Protein AF-A0A7S2Z8C0-F1 (afdb_monomer_lite)

pLDDT: mean 78.7, std 21.41, range [33.03, 96.88]

InterPro domains:
  IPR055135 Protein arginine N-methyltransferase domain [PF22528] (10-90)

Organism: NCBI:txid464258

Sequence (125 aa):
GSGGRLPLTMFVGWFSVAFEGSPSSPSLVEVELSTGPEEPLGTHWGQEAFIVYPPLPLRADEDSIQCRFGMERQLENWRMYNVTFDYTITRGDESESGGGGSSSSSSDGEEGEGRGVDFVSRFFA

Secondary structure (DSSP, 8-state):
----EEEEEEEEE--EEE--EETTEE-SS--EEE-STT-TT--TT--EEEEEEEEEEEETTT-EEEEEEEEEE-SS-TT-EEEEEEEEEEPPP-----------------------EEEEE----

Foldseek 3Di:
DQQDWDWAFWDKDWDKDWQFDDPVDGDPDIDMDTQDPPPPVHDPVHIDIGTDPPTHIDRPPFKDKDWDWDWDADPVHRQWIKIKIFIDIDGGDPPDPDDDDDDDDDDDDPPGDGDIDIDTDRDHD

Structure (mmCIF, N/CA/C/O backbone):
data_AF-A0A7S2Z8C0-F1
#
_entry.id   AF-A0A7S2Z8C0-F1
#
loop_
_atom_site.group_PDB
_atom_site.id
_atom_site.type_symbol
_atom_site.label_atom_id
_atom_site.label_alt_id
_atom_site.label_comp_id
_atom_site.label_asym_id
_atom_site.label_entity_id
_atom_site.label_seq_id
_atom_site.pdbx_PDB_ins_code
_atom_site.Cartn_x
_atom_site.Cartn_y
_atom_site.Cartn_z
_atom_site.occupancy
_atom_site.B_iso_or_equiv
_atom_site.auth_seq_id
_atom_site.auth_comp_id
_atom_site.auth_asym_id
_atom_site.auth_atom_id
_atom_site.pdbx_PDB_model_num
ATOM 1 N N . GLY A 1 1 ? 8.271 -1.301 32.076 1.00 46.94 1 GLY A N 1
ATOM 2 C CA . GLY A 1 1 ? 8.147 -0.081 31.257 1.00 46.94 1 GLY A CA 1
ATOM 3 C C . GLY A 1 1 ? 6.720 -0.008 30.778 1.00 46.94 1 GLY A C 1
ATOM 4 O O . GLY A 1 1 ? 6.161 -1.058 30.509 1.00 46.94 1 GLY A O 1
ATOM 5 N N . SER A 1 2 ? 6.093 1.166 30.757 1.00 53.47 2 SER A N 1
ATOM 6 C CA . SER A 1 2 ? 4.730 1.289 30.231 1.00 53.47 2 SER A CA 1
ATOM 7 C C . SER A 1 2 ? 4.765 1.071 28.718 1.00 53.47 2 SER A C 1
ATOM 9 O O . SER A 1 2 ? 5.217 1.962 27.998 1.00 53.47 2 SER A O 1
ATOM 11 N N . GLY A 1 3 ? 4.338 -0.102 28.247 1.00 61.03 3 GLY A N 1
ATOM 12 C CA . GLY A 1 3 ? 4.139 -0.353 26.821 1.00 61.03 3 GLY A CA 1
ATOM 13 C C . GLY A 1 3 ? 3.210 0.720 26.256 1.00 61.03 3 GLY A C 1
ATOM 14 O O . GLY A 1 3 ? 2.118 0.950 26.784 1.00 61.03 3 GLY A O 1
ATOM 15 N N . GLY A 1 4 ? 3.684 1.460 25.257 1.00 71.94 4 GLY A N 1
ATOM 16 C CA . GLY A 1 4 ? 2.927 2.560 24.674 1.00 71.94 4 GLY A CA 1
ATOM 17 C C . GLY A 1 4 ? 1.627 2.045 24.059 1.00 71.94 4 GLY A C 1
ATOM 18 O O . GLY A 1 4 ? 1.635 1.076 23.299 1.00 71.94 4 GLY A O 1
ATOM 19 N N . ARG A 1 5 ? 0.502 2.695 24.376 1.00 81.69 5 ARG A N 1
ATOM 20 C CA . ARG A 1 5 ? -0.754 2.481 23.652 1.00 81.69 5 ARG A CA 1
ATOM 21 C C . ARG A 1 5 ? -0.744 3.361 22.412 1.00 81.69 5 ARG A C 1
ATOM 23 O O . ARG A 1 5 ? -0.895 4.576 22.529 1.00 81.69 5 ARG A O 1
ATOM 30 N N . LEU A 1 6 ? -0.563 2.754 21.246 1.00 86.19 6 LEU A N 1
ATOM 31 C CA . LEU A 1 6 ? -0.629 3.438 19.959 1.00 86.19 6 LEU A CA 1
ATOM 32 C C . LEU A 1 6 ? -1.763 2.817 19.144 1.00 86.19 6 LEU A C 1
ATOM 34 O O . LEU A 1 6 ? -1.779 1.602 18.964 1.00 86.19 6 LEU A O 1
ATOM 38 N N . PRO A 1 7 ? -2.749 3.599 18.685 1.00 90.81 7 PRO A N 1
ATOM 39 C CA . PRO A 1 7 ? -3.836 3.037 17.909 1.00 90.81 7 PRO A CA 1
ATOM 40 C C . PRO A 1 7 ? -3.414 2.771 16.457 1.00 90.81 7 PRO A C 1
ATOM 42 O O . PRO A 1 7 ? -2.742 3.600 15.840 1.00 90.81 7 PRO A O 1
ATOM 45 N N . LEU A 1 8 ? -3.886 1.668 15.874 1.00 90.81 8 LEU A N 1
ATOM 46 C CA . LEU A 1 8 ? -3.905 1.492 14.425 1.00 90.81 8 LEU A CA 1
ATOM 47 C C . LEU A 1 8 ? -4.988 2.393 13.837 1.00 90.81 8 LEU A C 1
ATOM 49 O O . LEU A 1 8 ? -6.168 2.259 14.158 1.00 90.81 8 LEU A O 1
ATOM 53 N N . THR A 1 9 ? -4.575 3.314 12.977 1.00 93.56 9 THR A N 1
ATOM 54 C CA . THR A 1 9 ? -5.456 4.322 12.366 1.00 93.56 9 THR A CA 1
ATOM 55 C C . THR A 1 9 ? -5.574 4.166 10.859 1.00 93.56 9 THR A C 1
ATOM 57 O O . THR A 1 9 ? -6.516 4.687 10.269 1.00 93.56 9 THR A O 1
ATOM 60 N N . MET A 1 10 ? -4.638 3.468 10.220 1.00 94.00 10 MET A N 1
ATOM 61 C CA . MET A 1 10 ? -4.645 3.241 8.781 1.00 94.00 10 MET A CA 1
ATOM 62 C C . MET A 1 10 ? -3.705 2.109 8.384 1.00 94.00 10 MET A C 1
ATOM 64 O O . MET A 1 10 ? -2.698 1.870 9.052 1.00 94.00 10 MET A O 1
ATOM 68 N N . PHE A 1 11 ? -4.011 1.480 7.255 1.00 93.12 11 PHE A N 1
ATOM 69 C CA . PHE A 1 11 ? -3.033 0.768 6.441 1.00 93.12 11 PHE A CA 1
ATOM 70 C C . PHE A 1 11 ? -2.561 1.709 5.335 1.00 93.12 11 PHE A C 1
ATOM 72 O O . PHE A 1 11 ? -3.363 2.461 4.785 1.00 93.12 11 PHE A O 1
ATOM 79 N N . VAL A 1 12 ? -1.271 1.693 5.012 1.00 95.00 12 VAL A N 1
ATOM 80 C CA . VAL A 1 12 ? -0.704 2.541 3.958 1.00 95.00 12 VAL A CA 1
ATOM 81 C C . VAL A 1 12 ? -0.046 1.640 2.927 1.00 95.00 12 VAL A C 1
ATOM 83 O O . VAL A 1 12 ? 0.786 0.809 3.281 1.00 95.00 12 VAL A O 1
ATOM 86 N N . GLY A 1 13 ? -0.458 1.778 1.670 1.00 93.50 13 GLY A N 1
ATOM 87 C CA . GLY A 1 13 ? 0.078 1.037 0.536 1.00 93.50 13 GLY A CA 1
ATOM 88 C C . GLY A 1 13 ? 0.971 1.911 -0.339 1.00 93.50 13 GLY A C 1
ATOM 89 O O . GLY A 1 13 ? 0.684 3.083 -0.577 1.00 93.50 13 GLY A O 1
ATOM 90 N N . TRP A 1 14 ? 2.044 1.317 -0.844 1.00 95.81 14 TRP A N 1
ATOM 91 C CA . TRP A 1 14 ? 2.947 1.882 -1.846 1.00 95.81 14 TRP A CA 1
ATOM 92 C C . TRP A 1 14 ? 3.487 0.739 -2.712 1.00 95.81 14 TRP A C 1
ATOM 94 O O . TRP A 1 14 ? 3.133 -0.423 -2.492 1.00 95.81 14 TRP A O 1
ATOM 104 N N . PHE A 1 15 ? 4.317 1.044 -3.707 1.00 95.38 15 PHE A N 1
ATOM 105 C CA . PHE A 1 15 ? 4.919 0.015 -4.551 1.00 95.38 15 PHE A CA 1
ATOM 106 C C . PHE A 1 15 ? 6.388 0.310 -4.852 1.00 95.38 15 PHE A C 1
ATOM 108 O O . PHE A 1 15 ? 6.826 1.459 -4.797 1.00 95.38 15 PHE A O 1
ATOM 115 N N . SER A 1 16 ? 7.114 -0.748 -5.213 1.00 95.88 16 SER A N 1
ATOM 116 C CA . SER A 1 16 ? 8.455 -0.675 -5.790 1.00 95.88 16 SER A CA 1
ATOM 117 C C . SER A 1 16 ? 8.480 -1.373 -7.144 1.00 95.88 16 SER A C 1
ATOM 119 O O . SER A 1 16 ? 7.754 -2.346 -7.369 1.00 95.88 16 SER A O 1
ATOM 121 N N . VAL A 1 17 ? 9.329 -0.890 -8.048 1.00 95.69 17 VAL A N 1
ATOM 122 C CA . VAL A 1 17 ? 9.583 -1.509 -9.353 1.00 95.69 17 VAL A CA 1
ATOM 123 C C . VAL A 1 17 ? 11.078 -1.733 -9.519 1.00 95.69 17 VAL A C 1
ATOM 125 O O . VAL A 1 17 ? 11.852 -0.779 -9.472 1.00 95.69 17 VAL A O 1
ATOM 128 N N . ALA A 1 18 ? 11.463 -2.985 -9.765 1.00 95.81 18 ALA A N 1
ATOM 129 C CA . ALA A 1 18 ? 12.834 -3.373 -10.074 1.00 95.81 18 ALA A CA 1
ATOM 130 C C . ALA A 1 18 ? 13.037 -3.516 -11.592 1.00 95.81 18 ALA A C 1
ATOM 132 O O . ALA A 1 18 ? 12.222 -4.115 -12.299 1.00 95.81 18 ALA A O 1
ATOM 133 N N . PHE A 1 19 ? 14.143 -2.974 -12.098 1.00 95.06 19 PHE A N 1
ATOM 134 C CA . PHE A 1 19 ? 14.511 -2.986 -13.514 1.00 95.06 19 PHE A CA 1
ATOM 135 C C . PHE A 1 19 ? 15.701 -3.931 -13.751 1.00 95.06 19 PHE A C 1
ATOM 137 O O . PHE A 1 19 ? 16.840 -3.501 -13.922 1.00 95.06 19 PHE A O 1
ATOM 144 N N . GLU A 1 20 ? 15.431 -5.238 -13.777 1.00 95.62 20 GLU A N 1
ATOM 145 C CA . GLU A 1 20 ? 16.469 -6.289 -13.807 1.00 95.62 20 GLU A CA 1
ATOM 146 C C . GLU A 1 20 ? 16.704 -6.910 -15.194 1.00 95.62 20 GLU A C 1
ATOM 148 O O . GLU A 1 20 ? 17.616 -7.715 -15.389 1.00 95.62 20 GLU A O 1
ATOM 153 N N . GLY A 1 21 ? 15.904 -6.543 -16.196 1.00 93.56 21 GLY A N 1
ATOM 154 C CA . GLY A 1 21 ? 15.930 -7.201 -17.501 1.00 93.56 21 GLY A CA 1
ATOM 155 C C . GLY A 1 21 ? 15.337 -8.612 -17.435 1.00 93.56 21 GLY A C 1
ATOM 156 O O . GLY A 1 21 ? 14.298 -8.828 -16.818 1.00 93.56 21 GLY A O 1
ATOM 157 N N . SER A 1 22 ? 15.957 -9.573 -18.121 1.00 94.00 22 SER A N 1
ATOM 158 C CA . SER A 1 22 ? 15.506 -10.975 -18.138 1.00 94.00 22 SER A CA 1
ATOM 159 C C . SER A 1 22 ? 16.635 -11.921 -17.735 1.00 94.00 22 SER A C 1
ATOM 161 O O . SER A 1 22 ? 17.797 -11.573 -17.930 1.00 94.00 22 SER A O 1
ATOM 163 N N . PRO A 1 23 ? 16.349 -13.163 -17.306 1.00 94.25 23 PRO A N 1
ATOM 164 C CA . PRO A 1 23 ? 17.407 -14.129 -17.000 1.00 94.25 23 PRO A CA 1
ATOM 165 C C . PRO A 1 23 ? 18.376 -14.392 -18.169 1.00 94.25 23 PRO A C 1
ATOM 167 O O . PRO A 1 23 ? 19.557 -14.637 -17.953 1.00 94.25 23 PRO A O 1
ATOM 170 N N . SER A 1 24 ? 17.894 -14.324 -19.417 1.00 96.88 24 SER A N 1
ATOM 171 C CA . SER A 1 24 ? 18.711 -14.502 -20.631 1.00 96.88 24 SER A CA 1
ATOM 172 C C . SER A 1 24 ? 19.449 -13.241 -21.090 1.00 96.88 24 SER A C 1
ATOM 174 O O . SER A 1 24 ? 20.332 -13.321 -21.938 1.00 96.88 24 SER A O 1
ATOM 176 N N . SER A 1 25 ? 19.057 -12.076 -20.582 1.00 95.44 25 SER A N 1
ATOM 177 C CA . SER A 1 25 ? 19.644 -10.775 -20.902 1.00 95.44 25 SER A CA 1
ATOM 178 C C . SER A 1 25 ? 19.432 -9.861 -19.695 1.00 95.44 25 SER A C 1
ATOM 180 O O . SER A 1 25 ? 18.482 -9.063 -19.704 1.00 95.44 25 SER A O 1
ATOM 182 N N . PRO A 1 26 ? 20.233 -10.035 -18.630 1.00 95.50 26 PRO A N 1
ATOM 183 C CA . PRO A 1 26 ? 20.066 -9.275 -17.402 1.00 95.50 26 PRO A CA 1
ATOM 184 C C . PRO A 1 26 ? 20.454 -7.815 -17.624 1.00 95.50 26 PRO A C 1
ATOM 186 O O . PRO A 1 26 ? 21.226 -7.484 -18.530 1.00 95.50 26 PRO A O 1
ATOM 189 N N . SER A 1 27 ? 19.915 -6.936 -16.787 1.00 95.12 27 SER A N 1
ATOM 190 C CA . SER A 1 27 ? 20.375 -5.555 -16.721 1.00 95.12 27 SER A CA 1
ATOM 191 C C . SER A 1 27 ? 21.844 -5.509 -16.296 1.00 95.12 27 SER A C 1
ATOM 193 O O . SER A 1 27 ? 22.305 -6.317 -15.493 1.00 95.12 27 SER A O 1
ATOM 195 N N . LEU A 1 28 ? 22.589 -4.540 -16.830 1.00 95.06 28 LEU A N 1
ATOM 196 C CA . LEU A 1 28 ? 23.961 -4.267 -16.392 1.00 95.06 28 LEU A CA 1
ATOM 197 C C . LEU A 1 28 ? 23.999 -3.537 -15.044 1.00 95.06 28 LEU A C 1
ATOM 199 O O . LEU A 1 28 ? 25.031 -3.535 -14.377 1.00 95.06 28 LEU A O 1
ATOM 203 N N . VAL A 1 29 ? 22.897 -2.875 -14.686 1.00 94.56 29 VAL A N 1
ATOM 204 C CA . VAL A 1 29 ? 22.757 -2.073 -13.472 1.00 94.56 29 VAL A CA 1
ATOM 205 C C . VAL A 1 29 ? 21.383 -2.344 -12.884 1.00 94.56 29 VAL A C 1
ATOM 207 O O . VAL A 1 29 ? 20.368 -2.153 -13.555 1.00 94.56 29 VAL A O 1
ATOM 210 N N . GLU A 1 30 ? 21.357 -2.780 -11.634 1.00 89.62 30 GLU A N 1
ATOM 211 C CA . GLU A 1 30 ? 20.120 -2.887 -10.872 1.00 89.62 30 GLU A CA 1
ATOM 212 C C . GLU A 1 30 ? 19.626 -1.480 -10.542 1.00 89.62 30 GLU A C 1
ATOM 214 O O . GLU A 1 30 ? 20.352 -0.653 -9.987 1.00 89.62 30 GLU A O 1
ATOM 219 N N . VAL A 1 31 ? 18.393 -1.197 -10.942 1.00 94.12 31 VAL A N 1
ATOM 220 C CA . VAL A 1 31 ? 17.705 0.052 -10.631 1.00 94.12 31 VAL A CA 1
ATOM 221 C C . VAL A 1 31 ? 16.390 -0.324 -9.977 1.00 94.12 31 VAL A C 1
ATOM 223 O O . VAL A 1 31 ? 15.665 -1.175 -10.492 1.00 94.12 31 VAL A O 1
ATOM 226 N N . GLU A 1 32 ? 16.081 0.330 -8.866 1.00 94.75 32 GLU A N 1
ATOM 227 C CA . GLU A 1 32 ? 14.794 0.234 -8.193 1.00 94.75 32 GLU A CA 1
ATOM 228 C C . GLU A 1 32 ? 14.180 1.631 -8.100 1.00 94.75 32 GLU A C 1
ATOM 230 O O . GLU A 1 32 ? 14.879 2.621 -7.880 1.00 94.75 32 GLU A O 1
ATOM 235 N N . LEU A 1 33 ? 12.868 1.707 -8.299 1.00 94.19 33 LEU A N 1
ATOM 236 C CA . LEU A 1 33 ? 12.063 2.880 -7.993 1.00 94.19 33 LEU A CA 1
ATOM 237 C C . LEU A 1 33 ? 11.058 2.493 -6.910 1.00 94.19 33 LEU A C 1
ATOM 239 O O . LEU A 1 33 ? 10.146 1.720 -7.202 1.00 94.19 33 LEU A O 1
ATOM 243 N N . SER A 1 34 ? 11.203 3.046 -5.706 1.00 95.25 34 SER A N 1
ATOM 244 C CA . SER A 1 34 ? 10.211 2.939 -4.630 1.00 95.25 34 SER A CA 1
ATOM 245 C C . SER A 1 34 ? 9.307 4.176 -4.608 1.00 95.25 34 SER A C 1
ATOM 247 O O . SER A 1 34 ? 9.698 5.270 -5.022 1.00 95.25 34 SER A O 1
ATOM 249 N N . THR A 1 35 ? 8.073 4.015 -4.128 1.00 95.62 35 THR A N 1
ATOM 250 C CA . THR A 1 35 ? 7.204 5.127 -3.699 1.00 95.62 35 THR A CA 1
ATOM 251 C C . THR A 1 35 ? 6.990 5.141 -2.183 1.00 95.62 35 THR A C 1
ATOM 253 O O . THR A 1 35 ? 6.102 5.837 -1.684 1.00 95.62 35 THR A O 1
ATOM 256 N N . GLY A 1 36 ? 7.778 4.357 -1.448 1.00 95.88 36 GLY A N 1
ATOM 257 C CA . GLY A 1 36 ? 7.671 4.188 -0.008 1.00 95.88 36 GLY A CA 1
ATOM 258 C C . GLY A 1 36 ? 8.015 5.440 0.804 1.00 95.88 36 GLY A C 1
ATOM 259 O O . GLY A 1 36 ? 8.517 6.433 0.271 1.00 95.88 36 GLY A O 1
ATOM 260 N N . PRO A 1 37 ? 7.704 5.427 2.111 1.00 94.94 37 PRO A N 1
ATOM 261 C CA . PRO A 1 37 ? 7.952 6.554 3.013 1.00 94.94 37 PRO A CA 1
ATOM 262 C C . PRO A 1 37 ? 9.443 6.866 3.222 1.00 94.94 37 PRO A C 1
ATOM 264 O O . PRO A 1 37 ? 9.780 7.936 3.723 1.00 94.94 37 PRO A O 1
ATOM 267 N N . GLU A 1 38 ? 10.333 5.942 2.870 1.00 92.69 38 GLU A N 1
ATOM 268 C CA . GLU A 1 38 ? 11.782 6.119 2.898 1.00 92.69 38 GLU A CA 1
ATOM 269 C C . GLU A 1 38 ? 12.304 7.070 1.810 1.00 92.69 38 GLU A C 1
ATOM 271 O O . GLU A 1 38 ? 13.403 7.606 1.963 1.00 92.69 38 GLU A O 1
ATOM 276 N N . GLU A 1 39 ? 11.526 7.312 0.747 1.00 92.06 39 GLU A N 1
ATOM 277 C CA . GLU A 1 39 ? 11.923 8.169 -0.371 1.00 92.06 39 GLU A CA 1
ATOM 278 C C . GLU A 1 39 ? 11.917 9.656 0.025 1.00 92.06 39 GLU A C 1
ATOM 280 O O . GLU A 1 39 ? 10.845 10.250 0.187 1.00 92.06 39 GLU A O 1
ATOM 285 N N . PRO A 1 40 ? 13.086 10.326 0.129 1.00 87.75 40 PRO A N 1
ATOM 286 C CA . PRO A 1 40 ? 13.175 11.653 0.748 1.00 87.75 40 PRO A CA 1
ATOM 287 C C . PRO A 1 40 ? 12.427 12.755 -0.006 1.00 87.75 40 PRO A C 1
ATOM 289 O O . PRO A 1 40 ? 11.995 13.741 0.591 1.00 87.75 40 PRO A O 1
ATOM 292 N N . LEU A 1 41 ? 12.323 12.618 -1.329 1.00 89.94 41 LEU A N 1
ATOM 293 C CA . LEU A 1 41 ? 11.652 13.587 -2.198 1.00 89.94 41 LEU A CA 1
ATOM 294 C C . LEU A 1 41 ? 10.191 13.211 -2.474 1.00 89.94 41 LEU A C 1
ATOM 296 O O . LEU A 1 41 ? 9.460 14.012 -3.059 1.00 89.94 41 LEU A O 1
ATOM 300 N N . GLY A 1 42 ? 9.774 12.011 -2.057 1.00 92.19 42 GLY A N 1
ATOM 301 C CA . GLY A 1 42 ? 8.526 11.398 -2.480 1.00 92.19 42 GLY A CA 1
ATOM 302 C C . GLY A 1 42 ? 8.435 11.227 -4.000 1.00 92.19 42 GLY A C 1
ATOM 303 O O . GLY A 1 42 ? 9.314 11.605 -4.776 1.00 92.19 42 GLY A O 1
ATOM 304 N N . THR A 1 43 ? 7.320 10.663 -4.445 1.00 94.19 43 THR A N 1
ATOM 305 C CA . THR A 1 43 ? 6.973 10.584 -5.866 1.00 94.19 43 THR A CA 1
ATOM 306 C C . THR A 1 43 ? 5.607 11.222 -6.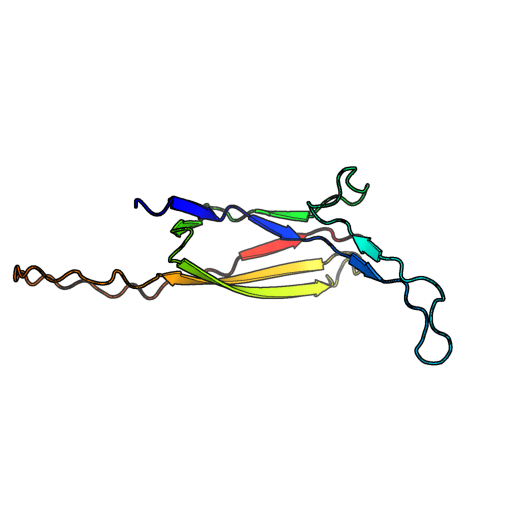087 1.00 94.19 43 THR A C 1
ATOM 308 O O . THR A 1 43 ? 4.847 11.427 -5.141 1.00 94.19 43 THR A O 1
ATOM 311 N N . HIS A 1 44 ? 5.257 11.527 -7.337 1.00 92.81 44 HIS A N 1
ATOM 312 C CA . HIS A 1 44 ? 3.931 12.069 -7.651 1.00 92.81 44 HIS A CA 1
ATOM 313 C C . HIS A 1 44 ? 2.785 11.070 -7.394 1.00 92.81 44 HIS A C 1
ATOM 315 O O . HIS A 1 44 ? 1.633 11.492 -7.340 1.00 92.81 44 HIS A O 1
ATOM 321 N N . TRP A 1 45 ? 3.087 9.775 -7.235 1.00 94.06 45 TRP A N 1
ATOM 322 C CA . TRP A 1 45 ? 2.118 8.765 -6.802 1.00 94.06 45 TRP A CA 1
ATOM 323 C C . TRP A 1 45 ? 1.817 8.853 -5.303 1.00 94.06 45 TRP A C 1
ATOM 325 O O . TRP A 1 45 ? 0.711 8.522 -4.889 1.00 94.06 45 TRP A O 1
ATOM 335 N N . GLY A 1 46 ? 2.780 9.312 -4.497 1.00 94.00 46 GLY A N 1
ATOM 336 C CA . GLY A 1 46 ? 2.671 9.305 -3.041 1.00 94.00 46 GLY A CA 1
ATOM 337 C C . GLY A 1 46 ? 2.476 7.894 -2.479 1.00 94.00 46 GLY A C 1
ATOM 338 O O . GLY A 1 46 ? 3.040 6.921 -2.984 1.00 94.00 46 GLY A O 1
ATOM 339 N N . GLN A 1 47 ? 1.668 7.804 -1.424 1.00 94.62 47 GLN A N 1
ATOM 340 C CA . GLN A 1 47 ? 1.199 6.555 -0.830 1.00 94.62 47 GLN A CA 1
ATOM 341 C C . GLN A 1 47 ? -0.324 6.600 -0.681 1.00 94.62 47 GLN A C 1
ATOM 343 O O . GLN A 1 47 ? -0.903 7.669 -0.479 1.00 94.62 47 GLN A O 1
ATOM 348 N N . GLU A 1 48 ? -0.970 5.439 -0.742 1.00 94.06 48 GLU A N 1
ATOM 349 C CA . GLU A 1 48 ? -2.420 5.317 -0.595 1.00 94.06 48 GLU A CA 1
ATOM 350 C C . GLU A 1 48 ? -2.771 4.919 0.841 1.00 94.06 48 GLU A C 1
ATOM 352 O O . GLU A 1 48 ? -2.312 3.889 1.339 1.00 94.06 48 GLU A O 1
ATOM 357 N N . ALA A 1 49 ? -3.594 5.724 1.514 1.00 93.06 49 ALA A N 1
ATOM 358 C CA . ALA A 1 49 ? -3.999 5.485 2.897 1.00 93.06 49 ALA A CA 1
ATOM 359 C C . ALA A 1 49 ? -5.421 4.906 2.984 1.00 93.06 49 ALA A C 1
ATOM 361 O O . ALA A 1 49 ? -6.390 5.507 2.523 1.00 93.06 49 ALA A O 1
ATOM 362 N N . PHE A 1 50 ? -5.550 3.774 3.671 1.00 92.88 50 PHE A N 1
ATOM 363 C CA . PHE A 1 50 ? -6.802 3.087 3.975 1.00 92.88 50 PHE A CA 1
ATOM 364 C C . PHE A 1 50 ? -7.132 3.282 5.456 1.00 92.88 50 PHE A C 1
ATOM 366 O O . PHE A 1 50 ? -6.514 2.674 6.329 1.00 92.88 50 PHE A O 1
ATOM 373 N N . ILE A 1 51 ? -8.067 4.186 5.749 1.00 92.94 51 ILE A N 1
ATOM 374 C CA . ILE A 1 51 ? -8.328 4.676 7.111 1.00 92.94 51 ILE A CA 1
ATOM 375 C C . ILE A 1 51 ? -9.115 3.655 7.940 1.00 92.94 51 ILE A C 1
ATOM 377 O O . ILE A 1 51 ? -10.277 3.374 7.669 1.00 92.94 51 ILE A O 1
ATOM 381 N N . VAL A 1 52 ? -8.535 3.181 9.036 1.00 89.94 52 VAL A N 1
ATOM 382 C CA . VAL A 1 52 ? -9.234 2.335 10.006 1.00 89.94 52 VAL A CA 1
ATOM 383 C C . VAL A 1 52 ? -10.066 3.221 10.931 1.00 89.94 52 VAL A C 1
ATOM 385 O O . VAL A 1 52 ? -9.528 4.026 11.696 1.00 89.94 52 VAL A O 1
ATOM 388 N N . TYR A 1 53 ? -11.390 3.076 10.860 1.00 87.06 53 TYR A N 1
ATOM 389 C CA . TYR A 1 53 ? -12.318 3.821 11.702 1.00 87.06 53 TYR A CA 1
ATOM 390 C C . TYR A 1 53 ? -13.358 2.901 12.367 1.00 87.06 53 TYR A C 1
ATOM 392 O O . TYR A 1 53 ? -14.063 2.181 11.658 1.00 87.06 53 TYR A O 1
ATOM 400 N N . PRO A 1 54 ? -13.517 2.964 13.705 1.00 90.88 54 PRO A N 1
ATOM 401 C CA . PRO A 1 54 ? -12.716 3.756 14.648 1.00 90.88 54 PRO A CA 1
ATOM 402 C C . PRO A 1 54 ? -11.266 3.235 14.768 1.00 90.88 54 PRO A C 1
ATOM 404 O O . PRO A 1 54 ? -11.023 2.068 14.464 1.00 90.88 54 PRO A O 1
ATOM 407 N N . PRO A 1 55 ? -10.301 4.061 15.227 1.00 91.31 55 PRO A N 1
ATOM 408 C CA . PRO A 1 55 ? -8.935 3.599 15.468 1.00 91.31 55 PRO A CA 1
ATOM 409 C C . PRO A 1 55 ? -8.887 2.422 16.447 1.00 91.31 55 PRO A C 1
ATOM 411 O O . PRO A 1 55 ? -9.540 2.454 17.493 1.00 91.31 55 PRO A O 1
ATOM 414 N N . LEU A 1 56 ? -8.083 1.405 16.141 1.00 89.81 56 LEU A N 1
ATOM 415 C CA . LEU A 1 56 ? -7.993 0.194 16.957 1.00 89.81 56 LEU A CA 1
ATOM 416 C C . LEU A 1 56 ? -6.885 0.342 17.997 1.00 89.81 56 LEU A C 1
ATOM 418 O O . LEU A 1 56 ? -5.735 0.556 17.622 1.00 89.81 56 LEU A O 1
ATOM 422 N N . PRO A 1 57 ? -7.165 0.211 19.299 1.00 90.19 57 PRO A N 1
ATOM 423 C CA . PRO A 1 57 ? -6.135 0.343 20.320 1.00 90.19 57 PRO A CA 1
ATOM 424 C C . PRO A 1 57 ? -5.172 -0.852 20.285 1.00 90.19 57 PRO A C 1
ATOM 426 O O . PRO A 1 57 ? -5.608 -1.991 20.481 1.00 90.19 57 PRO A O 1
ATOM 429 N N . LEU A 1 58 ? -3.873 -0.584 20.120 1.00 90.50 58 LEU A N 1
ATOM 430 C CA . LEU A 1 58 ? -2.803 -1.581 20.214 1.00 90.50 58 LEU A CA 1
ATOM 431 C C . LEU A 1 58 ? -1.807 -1.246 21.327 1.00 90.50 58 LEU A C 1
ATOM 433 O O . LEU A 1 58 ? -1.583 -0.080 21.667 1.00 90.50 58 LEU A O 1
ATOM 437 N N . ARG A 1 59 ? -1.195 -2.293 21.874 1.00 90.50 59 ARG A N 1
ATOM 438 C CA . ARG A 1 59 ? -0.013 -2.262 22.740 1.00 90.50 59 ARG A CA 1
ATOM 439 C C . ARG A 1 59 ? 1.199 -2.529 21.847 1.00 90.50 59 ARG A C 1
ATOM 441 O O . ARG A 1 59 ? 1.352 -3.646 21.366 1.00 90.50 59 ARG A O 1
ATOM 448 N N . ALA A 1 60 ? 2.016 -1.502 21.602 1.00 81.19 60 ALA A N 1
ATOM 449 C CA . ALA A 1 60 ? 3.010 -1.473 20.517 1.00 81.19 60 ALA A CA 1
ATOM 450 C C . ALA A 1 60 ? 3.999 -2.658 20.486 1.00 81.19 60 ALA A C 1
ATOM 452 O O . ALA A 1 60 ? 4.476 -3.008 19.411 1.00 81.19 60 ALA A O 1
ATOM 453 N N . ASP A 1 61 ? 4.261 -3.279 21.638 1.00 83.81 61 ASP A N 1
ATOM 454 C CA . ASP A 1 61 ? 5.274 -4.332 21.798 1.00 83.81 61 ASP A CA 1
ATOM 455 C C . ASP A 1 61 ? 4.687 -5.704 22.180 1.00 83.81 61 ASP A 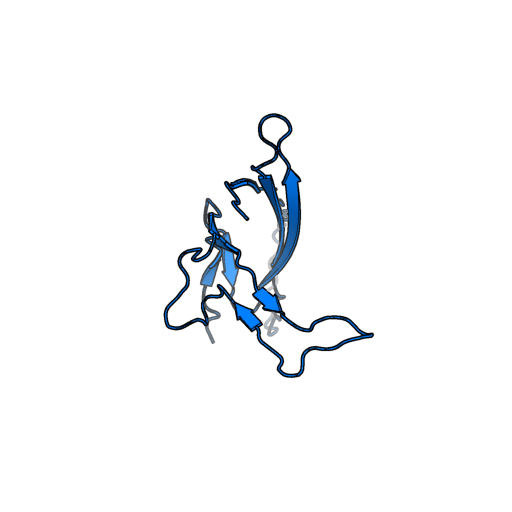C 1
ATOM 457 O O . ASP A 1 61 ? 5.430 -6.664 22.373 1.00 83.81 61 ASP A O 1
ATOM 461 N N . GLU A 1 62 ? 3.366 -5.802 22.337 1.00 88.69 62 GLU A N 1
ATOM 462 C CA . GLU A 1 62 ? 2.697 -7.005 22.855 1.00 88.69 62 GLU A CA 1
ATOM 463 C C . GLU A 1 62 ? 1.636 -7.529 21.888 1.00 88.69 62 GLU A C 1
ATOM 465 O O . GLU A 1 62 ? 1.478 -8.737 21.731 1.00 88.69 62 GLU A O 1
ATOM 470 N N . ASP A 1 63 ? 0.913 -6.626 21.228 1.00 91.12 63 ASP A N 1
ATOM 471 C CA . ASP A 1 63 ? -0.136 -7.008 20.297 1.00 91.12 63 ASP A CA 1
ATOM 472 C C . ASP A 1 63 ? 0.452 -7.289 18.912 1.00 91.12 63 ASP A C 1
ATOM 474 O O . ASP A 1 63 ? 1.331 -6.579 18.424 1.00 91.12 63 ASP A O 1
ATOM 478 N N . SER A 1 64 ? -0.093 -8.294 18.233 1.00 90.88 64 SER A N 1
ATOM 479 C CA . SER A 1 64 ? 0.208 -8.578 16.832 1.00 90.88 64 SER A CA 1
ATOM 480 C C . SER A 1 64 ? -1.052 -8.487 15.982 1.00 90.88 64 SER A C 1
ATOM 482 O O . SER A 1 64 ? -2.162 -8.740 16.451 1.00 90.88 64 SER A O 1
ATOM 484 N N . ILE A 1 65 ? -0.876 -8.097 14.720 1.00 90.69 65 ILE A N 1
ATOM 485 C CA . ILE A 1 65 ? -1.957 -8.011 13.742 1.00 90.69 65 ILE A CA 1
ATOM 486 C C . ILE A 1 65 ? -1.673 -9.020 12.643 1.00 90.69 65 ILE A C 1
ATOM 488 O O . ILE A 1 65 ? -0.694 -8.890 11.908 1.00 90.69 65 ILE A O 1
ATOM 492 N N . GLN A 1 66 ? -2.561 -9.994 12.496 1.00 92.75 66 GLN A N 1
ATOM 493 C CA . GLN A 1 66 ? -2.636 -10.780 11.278 1.00 92.75 66 GLN A CA 1
ATOM 494 C C . GLN A 1 66 ? -3.609 -10.086 10.334 1.00 92.75 66 GLN A C 1
ATOM 496 O O . GLN A 1 66 ? -4.743 -9.821 10.716 1.00 92.75 66 GLN A O 1
ATOM 501 N N . CYS A 1 67 ? -3.176 -9.791 9.112 1.00 89.62 67 CYS A N 1
ATOM 502 C CA . CYS A 1 67 ? -4.005 -9.131 8.113 1.00 89.62 67 CYS A CA 1
ATOM 503 C C . CYS A 1 67 ? -3.999 -9.926 6.809 1.00 89.62 67 CYS A C 1
ATOM 505 O O . CYS A 1 67 ? -2.942 -10.292 6.295 1.00 89.62 67 CYS A O 1
ATOM 507 N N . ARG A 1 68 ? -5.183 -10.159 6.253 1.00 92.81 68 ARG A N 1
ATOM 508 C CA . ARG A 1 68 ? -5.395 -10.624 4.891 1.00 92.81 68 ARG A CA 1
ATOM 509 C C . ARG A 1 68 ? -5.803 -9.428 4.041 1.00 92.81 68 ARG A C 1
ATOM 511 O O . ARG A 1 68 ? -6.773 -8.741 4.337 1.00 92.81 68 ARG A O 1
ATOM 518 N N . PHE A 1 69 ? -5.039 -9.210 2.983 1.00 91.12 69 PHE A N 1
ATOM 519 C CA . PHE A 1 69 ? -5.288 -8.184 1.984 1.00 91.12 69 PHE A CA 1
ATOM 520 C C . PHE A 1 69 ? -5.954 -8.818 0.760 1.00 91.12 69 PHE A C 1
ATOM 522 O O . PHE A 1 69 ? -5.445 -9.802 0.215 1.00 91.12 69 PHE A O 1
ATOM 529 N N . GLY A 1 70 ? -7.092 -8.270 0.347 1.00 92.38 70 GLY A N 1
ATOM 530 C CA . GLY A 1 70 ? -7.783 -8.608 -0.892 1.00 92.38 70 GLY A CA 1
ATOM 531 C C . GLY A 1 70 ? -7.789 -7.419 -1.847 1.00 92.38 70 GLY A C 1
ATOM 532 O O . GLY A 1 70 ? -7.927 -6.274 -1.428 1.00 92.38 70 GLY A O 1
ATOM 533 N N . MET A 1 71 ? -7.639 -7.685 -3.143 1.00 93.81 71 MET A N 1
ATOM 534 C CA . MET A 1 71 ? -7.714 -6.664 -4.184 1.00 93.81 71 MET A CA 1
ATOM 535 C C . MET A 1 71 ? -8.402 -7.245 -5.416 1.00 93.81 71 MET A C 1
ATOM 537 O O . MET A 1 71 ? -7.912 -8.199 -6.019 1.00 93.81 71 MET A O 1
ATOM 541 N N . GLU A 1 72 ? -9.531 -6.661 -5.802 1.00 92.81 72 GLU A N 1
ATOM 542 C CA . GLU A 1 72 ? -10.361 -7.136 -6.909 1.00 92.81 72 GLU A CA 1
ATOM 543 C C . GLU A 1 72 ? -10.718 -5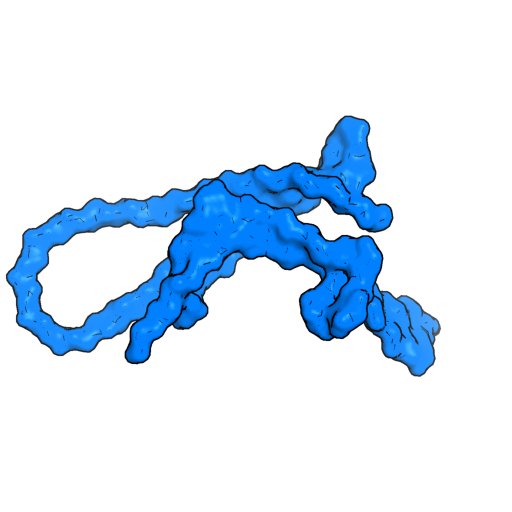.988 -7.849 1.00 92.81 72 GLU A C 1
ATOM 545 O O . GLU A 1 72 ? -11.019 -4.881 -7.408 1.00 92.81 72 GLU A O 1
ATOM 550 N N . ARG A 1 73 ? -10.697 -6.233 -9.163 1.00 93.12 73 ARG A N 1
ATOM 551 C CA . ARG A 1 73 ? -11.119 -5.224 -10.145 1.00 93.12 73 ARG A CA 1
ATOM 552 C C . ARG A 1 73 ? -12.629 -5.041 -10.103 1.00 93.12 73 ARG A C 1
ATOM 554 O O . ARG A 1 73 ? -13.368 -6.022 -10.085 1.00 93.12 73 ARG A O 1
ATOM 561 N N . GLN A 1 74 ? -13.082 -3.795 -10.184 1.00 92.31 74 GLN A N 1
ATOM 562 C CA . GLN A 1 74 ? -14.506 -3.505 -10.334 1.00 92.31 74 GLN A CA 1
ATOM 563 C C . GLN A 1 74 ? -15.005 -3.916 -11.724 1.00 92.31 74 GLN A C 1
ATOM 565 O O . GLN A 1 74 ? -14.311 -3.729 -12.729 1.00 92.31 74 GLN A O 1
ATOM 570 N N . LEU A 1 75 ? -16.229 -4.445 -11.786 1.00 92.50 75 LEU A N 1
ATOM 571 C CA . LEU A 1 75 ? -16.858 -4.863 -13.040 1.00 92.50 75 LEU A CA 1
ATOM 572 C C . LEU A 1 75 ? -17.222 -3.657 -13.915 1.00 92.50 75 LEU A C 1
ATOM 574 O O . LEU A 1 75 ? -17.019 -3.689 -15.127 1.00 92.50 75 LEU A O 1
ATOM 578 N N . GLU A 1 76 ? -17.728 -2.581 -13.308 1.00 93.31 76 GLU A N 1
ATOM 579 C CA . GLU A 1 76 ? -18.198 -1.390 -14.021 1.00 93.31 76 GLU A CA 1
ATOM 580 C C . GLU A 1 76 ? -17.046 -0.541 -14.566 1.00 93.31 76 GLU A C 1
ATOM 582 O O . GLU A 1 76 ? -17.153 0.056 -15.639 1.00 93.31 76 GLU A O 1
ATOM 587 N N . ASN A 1 77 ? -15.932 -0.479 -13.836 1.00 91.31 77 ASN A N 1
ATOM 588 C CA . ASN A 1 77 ? -14.736 0.235 -14.254 1.00 91.31 77 ASN A CA 1
ATOM 589 C C . ASN A 1 77 ? -13.493 -0.576 -13.900 1.00 91.31 77 ASN A C 1
ATOM 591 O O . ASN A 1 77 ? -12.964 -0.483 -12.799 1.00 91.31 77 ASN A O 1
ATOM 595 N N . TRP A 1 78 ? -12.980 -1.320 -14.875 1.00 90.12 78 TRP A N 1
ATOM 596 C CA . TRP A 1 78 ? -11.825 -2.204 -14.704 1.00 90.12 78 TRP A CA 1
ATOM 597 C C . TRP A 1 78 ? -10.515 -1.485 -14.343 1.00 90.12 78 TRP A C 1
ATOM 599 O O . TRP A 1 78 ? -9.539 -2.149 -13.994 1.00 90.12 78 TRP A O 1
ATOM 609 N N . ARG A 1 79 ? -10.473 -0.148 -14.439 1.00 90.06 79 ARG A N 1
ATOM 610 C CA . ARG A 1 79 ? -9.355 0.671 -13.942 1.00 90.06 79 ARG A CA 1
ATOM 611 C C . ARG A 1 79 ? -9.418 0.908 -12.431 1.00 90.06 79 ARG A C 1
ATOM 613 O O . ARG A 1 79 ? -8.508 1.514 -11.893 1.00 90.06 79 ARG A O 1
ATOM 620 N N . MET A 1 80 ? -10.490 0.485 -11.767 1.00 89.69 80 MET A N 1
ATOM 621 C CA . MET A 1 80 ? -10.734 0.680 -10.341 1.00 89.69 80 MET A CA 1
ATOM 622 C C . MET A 1 80 ? -10.680 -0.653 -9.602 1.00 89.69 80 MET A C 1
ATOM 624 O O . MET A 1 80 ? -11.000 -1.699 -10.174 1.00 89.69 80 MET A O 1
ATOM 628 N N . TYR A 1 81 ? -10.330 -0.600 -8.317 1.00 90.75 81 TYR A N 1
ATOM 629 C CA . TYR A 1 81 ? -10.231 -1.781 -7.470 1.00 90.75 81 TYR A CA 1
ATOM 630 C C . TYR A 1 81 ? -11.044 -1.625 -6.183 1.00 90.75 81 TYR A C 1
ATOM 632 O O . TYR A 1 81 ? -11.090 -0.561 -5.569 1.00 90.75 81 TYR A O 1
ATOM 640 N N . ASN A 1 82 ? -11.660 -2.720 -5.759 1.00 90.38 82 ASN A N 1
ATOM 641 C CA . ASN A 1 82 ? -12.095 -2.903 -4.384 1.00 90.38 82 ASN A CA 1
ATOM 642 C C . ASN A 1 82 ? -10.924 -3.504 -3.612 1.00 90.38 82 ASN A C 1
ATOM 644 O O . ASN A 1 82 ? -10.306 -4.464 -4.077 1.00 90.38 82 ASN A O 1
ATOM 648 N N . VAL A 1 83 ? -10.608 -2.921 -2.462 1.00 90.81 83 VAL A N 1
ATOM 649 C CA . VAL A 1 83 ? -9.507 -3.346 -1.604 1.00 90.81 83 VAL A CA 1
ATOM 650 C C . VAL A 1 83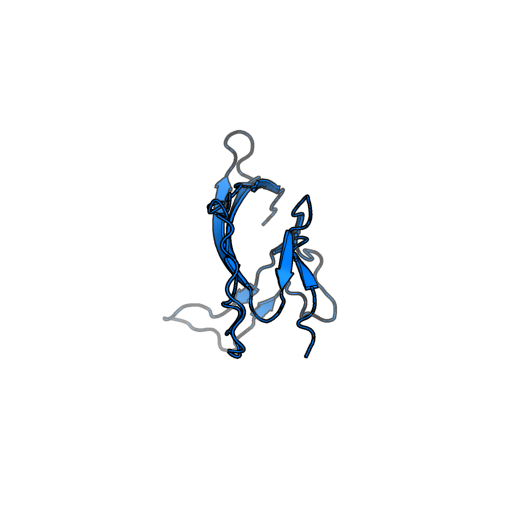 ? -10.084 -3.721 -0.248 1.00 90.81 83 VAL A C 1
ATOM 652 O O . VAL A 1 83 ? -10.744 -2.915 0.397 1.00 90.81 83 VAL A O 1
ATOM 655 N N . THR A 1 84 ? -9.837 -4.935 0.213 1.00 91.56 84 THR A N 1
ATOM 656 C CA . THR A 1 84 ? -10.363 -5.416 1.490 1.00 91.56 84 THR A CA 1
ATOM 657 C C . THR A 1 84 ? -9.223 -5.729 2.443 1.00 91.56 84 THR A C 1
ATOM 659 O O . THR A 1 84 ? -8.179 -6.253 2.046 1.00 91.56 84 THR A O 1
ATOM 662 N N . PHE A 1 85 ? -9.418 -5.380 3.712 1.00 89.62 85 PHE A N 1
ATOM 663 C CA . PHE A 1 85 ? -8.508 -5.741 4.791 1.00 89.62 85 PHE A CA 1
ATOM 664 C C . PHE A 1 85 ? -9.305 -6.511 5.842 1.00 89.62 85 PHE A C 1
ATOM 666 O O . PHE A 1 85 ? -10.099 -5.931 6.585 1.00 89.62 85 PHE A O 1
ATOM 673 N N . ASP A 1 86 ? -9.065 -7.816 5.918 1.00 90.12 86 ASP A N 1
ATOM 674 C CA . ASP A 1 86 ? -9.550 -8.652 7.012 1.00 90.12 86 ASP A CA 1
ATOM 675 C C . ASP A 1 86 ? -8.416 -8.805 8.015 1.00 90.12 86 ASP A C 1
ATOM 677 O O . ASP A 1 86 ? -7.358 -9.333 7.674 1.00 90.12 86 ASP A O 1
ATOM 681 N N . TYR A 1 87 ? -8.600 -8.354 9.249 1.00 89.81 87 TYR A N 1
ATOM 682 C CA . TYR A 1 87 ? -7.545 -8.430 10.253 1.00 89.81 87 TYR A CA 1
ATOM 683 C C . TYR A 1 87 ? -8.024 -9.055 11.559 1.00 89.81 87 TYR A C 1
ATOM 685 O O . TYR A 1 87 ? -9.203 -9.041 11.910 1.00 89.81 87 TYR A O 1
ATOM 693 N N . THR A 1 88 ? -7.074 -9.609 12.300 1.00 91.00 88 THR A N 1
ATOM 694 C CA . THR A 1 88 ? -7.261 -10.161 13.639 1.00 91.00 88 THR A CA 1
ATOM 695 C C . THR A 1 88 ? -6.135 -9.655 14.525 1.00 91.00 88 THR A C 1
ATOM 697 O O . THR A 1 88 ? -4.967 -9.701 14.138 1.00 91.00 88 THR A O 1
ATOM 700 N N . ILE A 1 89 ? -6.494 -9.144 15.704 1.00 91.12 89 ILE A N 1
ATOM 701 C CA . ILE A 1 89 ? -5.532 -8.685 16.707 1.00 91.12 89 ILE A CA 1
ATOM 702 C C . ILE A 1 89 ? -5.353 -9.801 17.732 1.00 91.12 89 ILE A C 1
ATOM 704 O O . ILE A 1 89 ? -6.305 -10.164 18.421 1.00 91.12 89 ILE A O 1
ATOM 708 N N . THR A 1 90 ? -4.131 -10.302 17.871 1.00 92.38 90 THR A N 1
ATOM 709 C CA . THR A 1 90 ? -3.751 -11.206 18.958 1.00 92.38 90 THR A CA 1
ATOM 710 C C . THR A 1 90 ? -3.063 -10.387 20.037 1.00 92.38 90 THR A C 1
ATOM 712 O O . THR A 1 90 ? -2.059 -9.728 19.767 1.00 92.38 90 THR A O 1
ATOM 715 N N . ARG A 1 91 ? -3.622 -10.398 21.250 1.00 89.75 91 ARG A N 1
ATOM 716 C CA . ARG A 1 91 ? -3.052 -9.690 22.401 1.00 89.75 91 ARG A CA 1
ATOM 717 C C . ARG A 1 91 ? -1.900 -10.501 22.988 1.00 89.75 91 ARG A C 1
ATOM 719 O O . ARG A 1 91 ? -2.019 -11.720 23.081 1.00 89.75 91 ARG A O 1
ATOM 726 N N . GLY A 1 92 ? -0.809 -9.839 23.359 1.00 84.88 92 GLY A N 1
ATOM 727 C CA . GLY A 1 92 ? 0.302 -10.491 24.054 1.00 84.88 92 GLY A CA 1
ATOM 728 C C . GLY A 1 92 ? -0.095 -10.919 25.468 1.00 84.88 92 GLY A C 1
ATOM 729 O O . GLY A 1 92 ? -0.903 -10.248 26.112 1.00 84.88 92 GLY A O 1
ATOM 730 N N . ASP A 1 93 ? 0.462 -12.034 25.947 1.00 80.06 93 ASP A N 1
ATOM 731 C CA . ASP A 1 93 ? 0.204 -12.520 27.303 1.00 80.06 93 ASP A CA 1
ATOM 732 C C . ASP A 1 93 ? 0.788 -11.553 28.341 1.00 80.06 93 ASP A C 1
ATOM 734 O O . ASP A 1 93 ? 1.988 -11.257 28.348 1.00 80.06 93 ASP A O 1
ATOM 738 N N . GLU A 1 94 ? -0.048 -11.109 29.281 1.00 62.25 94 GLU A N 1
AT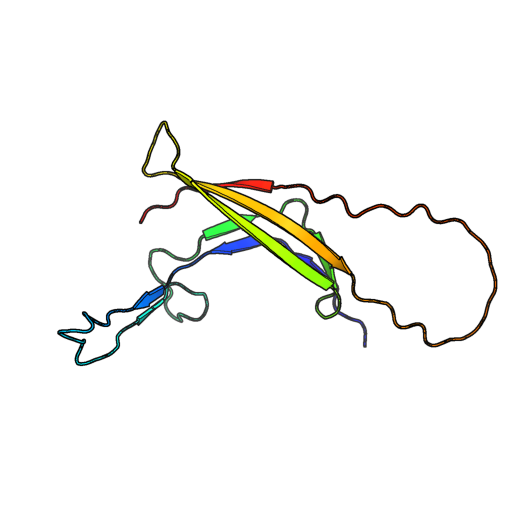OM 739 C CA . GLU A 1 94 ? 0.432 -10.500 30.516 1.00 62.25 94 GLU A CA 1
ATOM 740 C C . GLU A 1 94 ? 1.101 -11.604 31.338 1.00 62.25 94 GLU A C 1
ATOM 742 O O . GLU A 1 94 ? 0.437 -12.367 32.034 1.00 62.25 94 GLU A O 1
ATOM 747 N N . SER A 1 95 ? 2.425 -11.742 31.244 1.00 53.25 95 SER A N 1
ATOM 748 C CA . SER A 1 95 ? 3.153 -12.669 32.108 1.00 53.25 95 SER A CA 1
ATOM 749 C C . SER A 1 95 ? 2.941 -12.261 33.572 1.00 53.25 95 SER A C 1
ATOM 751 O O . SER A 1 95 ? 3.531 -11.284 34.045 1.00 53.25 95 SER A O 1
ATOM 753 N N . GLU A 1 96 ? 2.081 -12.999 34.277 1.00 54.06 96 GLU A N 1
ATOM 754 C CA . GLU A 1 96 ? 1.811 -12.847 35.703 1.00 54.06 96 GLU A CA 1
ATOM 755 C C . GLU A 1 96 ? 3.112 -13.013 36.505 1.00 54.06 96 GLU A C 1
ATOM 757 O O . GLU A 1 96 ? 3.617 -14.116 36.721 1.00 54.06 96 GLU A O 1
ATOM 762 N N . SER A 1 97 ? 3.652 -11.906 37.015 1.00 45.97 97 SER A N 1
ATOM 763 C CA . SER A 1 97 ? 4.540 -11.955 38.175 1.00 45.97 97 SER A CA 1
ATOM 764 C C . SER A 1 97 ? 3.681 -12.312 39.388 1.00 45.97 97 SER A C 1
ATOM 766 O O . SER A 1 97 ? 3.080 -11.435 40.006 1.00 45.97 97 SER A O 1
ATOM 768 N N . GLY A 1 98 ? 3.606 -13.607 39.699 1.00 42.19 98 GLY A N 1
ATOM 769 C 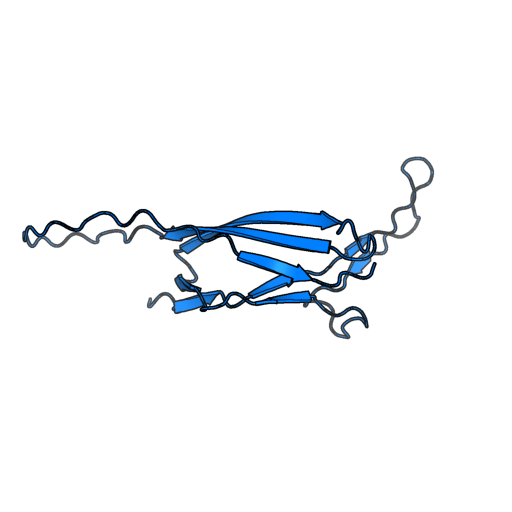CA . GLY A 1 98 ? 2.799 -14.167 40.780 1.00 42.19 98 GLY A CA 1
ATOM 770 C C . GLY A 1 98 ? 2.899 -13.416 42.115 1.00 42.19 98 GLY A C 1
ATOM 771 O O . GLY A 1 98 ? 3.980 -13.184 42.656 1.00 42.19 98 GLY A O 1
ATOM 772 N N . GLY A 1 99 ? 1.730 -13.104 42.669 1.00 35.69 99 GLY A N 1
ATOM 773 C CA . GLY A 1 99 ? 1.519 -12.588 44.018 1.00 35.69 99 GLY A CA 1
ATOM 774 C C . GLY A 1 99 ? 0.057 -12.803 44.392 1.00 35.69 99 GLY A C 1
ATOM 775 O O . GLY A 1 99 ? -0.791 -11.988 44.055 1.00 35.69 99 GLY A O 1
ATOM 776 N N . GLY A 1 100 ? -0.238 -13.955 45.001 1.00 43.88 100 GLY A N 1
ATOM 777 C CA . GLY A 1 100 ? -1.584 -14.507 45.148 1.00 43.88 100 GLY A CA 1
ATOM 778 C C . GLY A 1 100 ? -2.606 -13.614 45.859 1.00 43.88 100 GLY A C 1
ATOM 779 O O . GLY A 1 100 ? -2.339 -13.025 46.904 1.00 43.88 100 GLY A O 1
ATOM 780 N N . GLY A 1 101 ? -3.819 -13.616 45.312 1.00 33.09 101 GLY A N 1
ATOM 781 C CA . GLY A 1 101 ? -5.018 -13.045 45.907 1.00 33.09 101 GLY A CA 1
ATOM 782 C C . GLY A 1 101 ? -6.239 -13.636 45.218 1.00 33.09 101 GLY A C 1
ATOM 783 O O . GLY A 1 101 ? -6.686 -13.145 44.190 1.00 33.09 101 GLY A O 1
ATOM 784 N N . SER A 1 102 ? -6.749 -14.739 45.758 1.00 47.72 102 SER A N 1
ATOM 785 C CA . SER A 1 102 ? -7.966 -15.397 45.293 1.00 47.72 102 SER A CA 1
ATOM 786 C C . SER A 1 102 ? -9.160 -14.441 45.340 1.00 47.72 102 SER A C 1
ATOM 788 O O . SER A 1 102 ? -9.594 -14.053 46.424 1.00 47.72 102 SER A O 1
ATOM 790 N N . SER A 1 103 ? -9.735 -14.131 44.180 1.00 39.69 103 SER A N 1
ATOM 791 C CA . SER A 1 103 ? -11.136 -13.731 44.076 1.00 39.69 103 SER A CA 1
ATOM 792 C C . SER A 1 103 ? -11.701 -14.229 42.751 1.00 39.69 103 SER A C 1
ATOM 794 O O . SER A 1 103 ? -11.163 -13.974 41.681 1.00 39.69 103 SER A O 1
ATOM 796 N N . SER A 1 104 ? -12.747 -15.039 42.859 1.00 47.03 104 SER A N 1
ATOM 797 C CA . SER A 1 104 ? -13.516 -15.573 41.748 1.00 47.03 104 SER A CA 1
ATOM 798 C C . SER A 1 104 ? -14.428 -14.489 41.184 1.00 47.03 104 SER A C 1
ATOM 800 O O . SER A 1 104 ? -15.317 -14.011 41.890 1.00 47.03 104 SER A O 1
ATOM 802 N N . SER A 1 105 ? -14.275 -14.173 39.906 1.00 37.56 105 SER A N 1
ATOM 803 C CA . SER A 1 105 ? -15.327 -13.551 39.109 1.00 37.56 105 SER A CA 1
ATOM 804 C C . SER A 1 105 ? -15.225 -14.078 37.687 1.00 37.56 105 SER A C 1
ATOM 806 O O . SER A 1 105 ? -14.179 -13.950 37.055 1.00 37.56 105 SER A O 1
ATOM 808 N N . SER A 1 106 ? -16.298 -14.715 37.227 1.00 45.16 106 SER A N 1
ATOM 809 C CA . SER A 1 106 ? -16.483 -15.126 35.841 1.00 45.16 106 SER A CA 1
ATOM 810 C C . SER A 1 106 ? -16.313 -13.931 34.911 1.00 45.16 106 SER A C 1
ATOM 812 O O . SER A 1 106 ? -16.992 -12.920 35.086 1.00 45.16 106 SER A O 1
ATOM 814 N N . SER A 1 107 ? -15.434 -14.079 33.927 1.00 36.12 107 SER A N 1
ATOM 815 C CA . SER A 1 107 ? -15.311 -13.158 32.806 1.00 36.12 107 SER A CA 1
ATOM 816 C C . SER A 1 107 ? -15.581 -13.970 31.552 1.00 36.12 107 SER A C 1
ATOM 818 O O . SER A 1 107 ? -14.801 -14.854 31.196 1.00 36.12 107 SER A O 1
ATOM 820 N N . ASP A 1 108 ? -16.744 -13.716 30.960 1.00 37.41 108 ASP A N 1
ATOM 821 C CA . ASP A 1 108 ? -17.119 -14.190 29.638 1.00 37.41 108 ASP A CA 1
ATOM 822 C C . ASP A 1 108 ? -15.996 -13.863 28.645 1.00 37.41 108 ASP A C 1
ATOM 824 O O . ASP A 1 108 ? -15.518 -12.730 28.566 1.00 37.41 108 ASP A O 1
ATOM 828 N N . GLY A 1 109 ? -15.532 -14.887 27.930 1.00 33.03 109 GLY A N 1
ATOM 829 C CA . GLY A 1 109 ? -14.567 -14.729 26.855 1.00 33.03 109 GLY A CA 1
ATOM 830 C C . GLY A 1 109 ? -15.248 -14.059 25.672 1.00 33.03 109 GLY A C 1
ATOM 831 O O . GLY A 1 109 ? -15.946 -14.722 24.909 1.00 33.03 109 GLY A O 1
ATOM 832 N N . GLU A 1 110 ? -15.052 -12.752 25.522 1.00 39.53 110 GLU A N 1
ATOM 833 C CA . GLU A 1 110 ? -15.299 -12.077 24.252 1.00 39.53 110 GLU A CA 1
ATOM 834 C C . GLU A 1 110 ? -14.247 -12.572 23.250 1.00 39.53 110 GLU A C 1
ATOM 836 O O . GLU A 1 110 ? -13.104 -12.111 23.219 1.00 39.53 110 GLU A O 1
ATOM 841 N N . GLU A 1 111 ? -14.631 -13.572 22.454 1.00 40.88 111 GLU A N 1
ATOM 842 C CA . GLU A 1 111 ? -13.949 -13.917 21.212 1.00 40.88 111 GLU A CA 1
ATOM 843 C C . GLU A 1 111 ? -13.804 -12.637 20.380 1.00 40.88 111 GLU A C 1
ATOM 845 O O . GLU A 1 111 ? -14.790 -11.973 20.060 1.00 40.88 111 GLU A O 1
ATOM 850 N N . GLY A 1 112 ? -12.559 -12.252 20.090 1.00 41.25 112 GLY A N 1
ATOM 851 C CA . GLY A 1 112 ? -12.237 -11.007 19.402 1.00 41.25 112 GLY A CA 1
ATOM 852 C C . GLY A 1 112 ? -12.970 -10.900 18.066 1.00 41.25 112 GLY A C 1
ATOM 853 O O . GLY A 1 112 ? -12.636 -11.593 17.108 1.00 41.25 112 GLY A O 1
ATOM 854 N N . GLU A 1 113 ? -13.965 -10.016 18.017 1.00 43.09 113 GLU A N 1
ATOM 855 C CA . GLU A 1 113 ? -14.792 -9.733 16.847 1.00 43.09 113 GLU A CA 1
ATOM 856 C C . GLU A 1 113 ? -13.919 -9.135 15.729 1.00 43.09 113 GLU A C 1
ATOM 858 O O . GLU A 1 113 ? -13.609 -7.942 15.709 1.00 43.09 113 GLU A O 1
ATOM 863 N N . GLY A 1 114 ? -13.483 -9.979 14.792 1.00 42.53 114 GLY A N 1
ATOM 864 C CA . GLY A 1 114 ? -12.862 -9.547 13.544 1.00 42.53 114 GLY A CA 1
ATOM 865 C C . GLY A 1 114 ? -13.920 -8.935 12.631 1.00 42.53 114 GLY A C 1
ATOM 866 O O . GLY A 1 114 ? -14.639 -9.653 11.939 1.00 42.53 114 GLY A O 1
ATOM 867 N N . ARG A 1 115 ? -14.038 -7.606 12.628 1.00 52.12 115 ARG A N 1
ATOM 868 C CA . ARG A 1 115 ? -14.825 -6.880 11.623 1.00 52.12 115 ARG A CA 1
ATOM 869 C C . ARG A 1 115 ? -13.959 -6.626 10.395 1.00 52.12 115 ARG A C 1
ATOM 871 O O . ARG A 1 115 ? -13.056 -5.793 10.448 1.00 52.12 115 ARG A O 1
ATOM 878 N N . GLY A 1 116 ? -14.255 -7.329 9.302 1.00 46.25 116 GLY A N 1
ATOM 879 C CA . GLY A 1 116 ? -13.732 -6.998 7.976 1.00 46.25 116 GLY A CA 1
ATOM 880 C C . GLY A 1 116 ? -14.134 -5.572 7.602 1.00 46.25 116 GLY A C 1
ATOM 881 O O . GLY A 1 116 ? -15.280 -5.166 7.821 1.00 46.25 116 GLY A O 1
ATOM 882 N N . VAL A 1 117 ? -13.176 -4.789 7.109 1.00 53.97 117 VAL A N 1
ATOM 883 C CA . VAL A 1 117 ? -13.422 -3.422 6.641 1.00 53.97 117 VAL A CA 1
ATOM 884 C C . VAL A 1 117 ? -13.176 -3.398 5.139 1.00 53.97 117 VAL A C 1
ATOM 886 O O . VAL A 1 117 ? -12.056 -3.621 4.674 1.00 53.97 117 VAL A O 1
ATOM 889 N N . ASP A 1 118 ? -14.239 -3.124 4.387 1.00 49.75 118 ASP A N 1
ATOM 890 C CA . ASP A 1 118 ? -14.167 -2.956 2.941 1.00 49.75 118 ASP A CA 1
ATOM 891 C C . ASP A 1 118 ? -13.743 -1.526 2.608 1.00 49.75 118 ASP A C 1
ATOM 893 O O . ASP A 1 118 ? -14.374 -0.553 3.031 1.00 49.75 118 ASP A O 1
ATOM 897 N N . PHE A 1 119 ? -12.692 -1.394 1.804 1.00 52.81 119 PHE A N 1
ATOM 898 C CA . PHE A 1 119 ? -12.245 -0.123 1.263 1.00 52.81 119 PHE A CA 1
ATOM 899 C C . PHE A 1 119 ? -12.442 -0.089 -0.252 1.00 52.81 119 PHE A C 1
ATOM 901 O O . PHE A 1 119 ? -12.160 -1.033 -0.986 1.00 52.81 119 PHE A O 1
ATOM 908 N N . VAL A 1 120 ? -12.897 1.048 -0.765 1.00 48.41 120 VAL A N 1
ATOM 909 C CA . VAL A 1 120 ? -12.924 1.295 -2.209 1.00 48.41 120 VAL A CA 1
ATOM 910 C C . VAL A 1 120 ? -11.834 2.310 -2.504 1.00 48.41 120 VAL A C 1
ATOM 912 O O . VAL A 1 120 ? -11.986 3.482 -2.164 1.00 48.41 120 VAL A O 1
ATOM 915 N N . SER A 1 121 ? -10.734 1.869 -3.119 1.00 47.81 121 SER A N 1
ATOM 916 C CA . SER A 1 121 ? -9.636 2.757 -3.515 1.00 47.81 121 SER A CA 1
ATOM 917 C C . SER A 1 121 ? -9.552 2.896 -5.031 1.00 47.81 121 SER A C 1
ATOM 919 O O . SER A 1 121 ? -9.829 1.983 -5.811 1.00 47.81 121 SER A O 1
ATOM 921 N N . ARG A 1 122 ? -9.176 4.097 -5.467 1.00 46.72 122 ARG A N 1
ATOM 922 C CA . ARG A 1 122 ? -8.947 4.410 -6.875 1.00 46.72 122 ARG A CA 1
ATOM 923 C C . ARG A 1 122 ? -7.476 4.171 -7.196 1.00 46.72 122 ARG A C 1
ATOM 925 O O . ARG A 1 122 ? -6.702 5.118 -7.264 1.00 46.72 122 ARG A O 1
ATOM 932 N N . PHE A 1 123 ? -7.088 2.918 -7.397 1.00 41.06 123 PHE A N 1
ATOM 933 C CA . PHE A 1 123 ? -5.724 2.628 -7.827 1.00 41.06 123 PHE A CA 1
ATOM 934 C C . PHE A 1 123 ? -5.565 2.916 -9.326 1.00 41.06 123 PHE A C 1
ATOM 936 O O . PHE A 1 123 ? -6.139 2.213 -10.154 1.00 41.06 123 PHE A O 1
ATOM 943 N N . PHE A 1 124 ? -4.784 3.937 -9.677 1.00 40.44 124 PHE A N 1
ATOM 944 C CA . PHE A 1 124 ? -4.308 4.153 -11.043 1.00 40.44 124 PHE A CA 1
ATOM 945 C C . PHE A 1 124 ? -2.856 3.667 -11.124 1.00 40.44 124 PHE A C 1
ATOM 947 O O . PHE A 1 124 ? -1.961 4.339 -10.618 1.00 40.44 124 PHE A O 1
ATOM 954 N N . ALA A 1 125 ? -2.643 2.502 -11.740 1.00 43.28 125 ALA A N 1
ATOM 955 C CA . ALA A 1 125 ? -1.346 2.135 -12.314 1.00 43.28 125 ALA A CA 1
ATOM 956 C C . ALA A 1 125 ? -1.298 2.552 -13.785 1.00 43.28 125 ALA A C 1
ATOM 958 O O . ALA A 1 125 ? -2.330 2.365 -14.478 1.00 43.28 125 ALA A O 1
#

Radius of gyration: 21.47 Å; chains: 1; bounding box: 42×29×67 Å